Protein AF-A0A4V1KSI6-F1 (afdb_monomer)

Mean predicted aligned error: 8.06 Å

Secondary structure (DSSP, 8-state):
--HHHHHHHHHHHHHHHHHHHSSHHHHHHHHHHTTSB-TTS-BSS----

pLDDT: mean 80.07, std 12.43, range [42.41, 93.31]

Organism: NCBI:txid988

Sequence (49 aa):
MNKEEQKELLKAFKKYADKITASKKESEKFLIRTGIHTEKGKLTKQYAS

Foldseek 3Di:
DDPVVVVVVVVVVVVVVCQCPVDPVSVVVVCCVVQQAPPVRDGRDDPPD

Structure (mmCIF, N/CA/C/O backbone):
data_AF-A0A4V1KSI6-F1
#
_entry.id   AF-A0A4V1KSI6-F1
#
loop_
_atom_site.group_PDB
_atom_site.id
_atom_site.type_symbol
_atom_site.label_atom_id
_atom_site.label_alt_id
_atom_site.label_comp_id
_atom_site.label_asym_id
_atom_site.label_entity_id
_atom_site.label_seq_id
_atom_site.pdbx_PDB_ins_code
_atom_site.Cartn_x
_atom_site.Cartn_y
_atom_site.Cartn_z
_atom_site.occupancy
_atom_site.B_iso_or_equiv
_atom_site.auth_seq_id
_atom_site.auth_comp_id
_atom_site.auth_asym_id
_atom_site.auth_atom_id
_atom_site.pdbx_PDB_model_num
ATOM 1 N N . MET A 1 1 ? 5.374 -12.179 -22.768 1.00 60.31 1 MET A N 1
ATOM 2 C CA . MET A 1 1 ? 5.756 -10.928 -22.090 1.00 60.31 1 MET A CA 1
ATOM 3 C C . MET A 1 1 ? 7.234 -10.697 -22.344 1.00 60.31 1 MET A C 1
ATOM 5 O O . MET A 1 1 ? 8.050 -11.529 -21.954 1.00 60.31 1 MET A O 1
ATOM 9 N N . ASN A 1 2 ? 7.564 -9.660 -23.105 1.00 85.62 2 ASN A N 1
ATOM 10 C CA . ASN A 1 2 ? 8.939 -9.339 -23.485 1.00 85.62 2 ASN A CA 1
ATOM 11 C C . ASN A 1 2 ? 9.659 -8.597 -22.336 1.00 85.62 2 ASN A C 1
ATOM 13 O O . ASN A 1 2 ? 9.014 -8.031 -21.449 1.00 85.62 2 ASN A O 1
ATOM 17 N N . LYS A 1 3 ? 10.999 -8.579 -22.333 1.00 83.75 3 LYS A N 1
ATOM 18 C CA . LYS A 1 3 ? 11.809 -7.946 -21.267 1.00 83.75 3 LYS A CA 1
ATOM 19 C C . LYS A 1 3 ? 11.490 -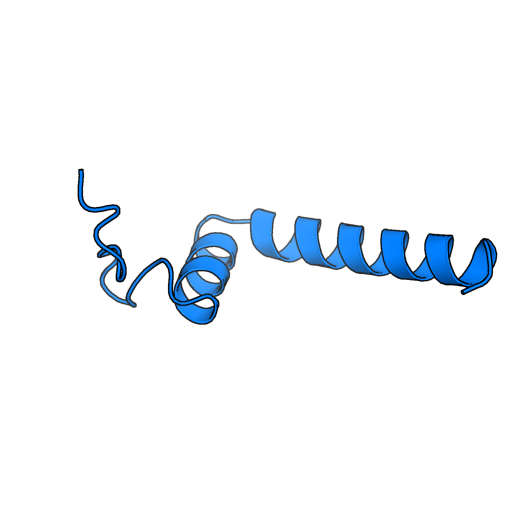6.457 -21.074 1.00 83.75 3 LYS A C 1
ATOM 21 O O . LYS A 1 3 ? 11.592 -5.949 -19.959 1.00 83.75 3 LYS A O 1
ATOM 26 N N . GLU A 1 4 ? 11.102 -5.764 -22.142 1.00 83.19 4 GLU A N 1
ATOM 27 C CA . GLU A 1 4 ? 10.709 -4.351 -22.087 1.00 83.19 4 GLU A CA 1
ATOM 28 C C . GLU A 1 4 ? 9.362 -4.150 -21.386 1.00 83.19 4 GLU A C 1
ATOM 30 O O . GLU A 1 4 ? 9.261 -3.329 -20.476 1.00 83.19 4 GLU A O 1
ATOM 35 N N . GLU A 1 5 ? 8.363 -4.976 -21.710 1.00 83.69 5 GLU A N 1
ATOM 36 C CA . GLU A 1 5 ? 7.057 -4.964 -21.038 1.00 83.69 5 GLU A CA 1
ATOM 37 C C . GLU A 1 5 ? 7.207 -5.260 -19.542 1.00 83.69 5 GLU A C 1
ATOM 39 O O . GLU A 1 5 ? 6.573 -4.622 -18.706 1.00 83.69 5 GLU A O 1
ATOM 44 N N . GLN A 1 6 ? 8.107 -6.180 -19.181 1.00 87.06 6 GLN A N 1
ATOM 45 C CA . GLN A 1 6 ? 8.414 -6.487 -17.785 1.00 87.06 6 GLN A CA 1
ATOM 46 C C . GLN A 1 6 ? 9.042 -5.307 -17.043 1.00 87.06 6 GLN A C 1
ATOM 48 O O . GLN A 1 6 ? 8.682 -5.052 -15.891 1.00 87.06 6 GLN A O 1
ATOM 53 N N . LYS A 1 7 ? 9.951 -4.565 -17.685 1.00 89.31 7 LYS A N 1
ATOM 54 C CA . LYS A 1 7 ? 10.550 -3.355 -17.103 1.00 89.31 7 LYS A CA 1
ATOM 55 C C . LYS A 1 7 ? 9.511 -2.266 -16.861 1.00 89.31 7 LYS A C 1
ATOM 57 O O . LYS A 1 7 ? 9.527 -1.655 -15.791 1.00 89.31 7 LYS A O 1
ATOM 62 N N . GLU A 1 8 ? 8.621 -2.030 -17.816 1.00 90.44 8 GLU A N 1
ATOM 63 C CA . GLU A 1 8 ? 7.572 -1.017 -17.673 1.00 90.44 8 GLU A CA 1
ATOM 64 C C . GLU A 1 8 ? 6.558 -1.405 -16.593 1.00 90.44 8 GLU A C 1
ATOM 66 O O . GLU A 1 8 ? 6.203 -0.577 -15.749 1.00 90.44 8 GLU A O 1
ATOM 71 N N . LEU A 1 9 ? 6.197 -2.687 -16.511 1.00 90.75 9 LEU A N 1
ATOM 72 C CA . LEU A 1 9 ? 5.306 -3.197 -15.470 1.00 90.75 9 LEU A CA 1
ATOM 73 C C . LEU A 1 9 ? 5.948 -3.100 -14.074 1.00 90.75 9 LEU A C 1
ATOM 75 O O . LEU A 1 9 ? 5.297 -2.666 -13.124 1.00 90.75 9 LEU A O 1
ATOM 79 N N . LEU A 1 10 ? 7.250 -3.385 -13.954 1.00 91.19 10 LEU A N 1
ATOM 80 C CA . LEU A 1 10 ? 8.021 -3.185 -12.719 1.00 91.19 10 LEU A CA 1
ATOM 81 C C . LEU A 1 10 ? 8.103 -1.713 -12.302 1.00 91.19 10 LEU A C 1
ATOM 83 O O . LEU A 1 10 ? 7.966 -1.406 -11.117 1.00 91.19 10 LEU A O 1
ATOM 87 N N . LYS A 1 11 ? 8.315 -0.788 -13.245 1.00 93.31 11 LYS A N 1
ATOM 88 C CA . LYS A 1 11 ? 8.314 0.656 -12.951 1.00 93.31 11 LYS A CA 1
ATOM 89 C C . LYS A 1 11 ? 6.942 1.129 -12.482 1.00 93.31 11 LYS A C 1
ATOM 91 O O . LYS A 1 11 ? 6.863 1.886 -11.514 1.00 93.31 11 LYS A O 1
ATOM 96 N N . ALA A 1 12 ? 5.877 0.695 -13.153 1.00 90.88 12 ALA A N 1
ATOM 97 C CA . ALA A 1 12 ? 4.509 1.025 -12.772 1.00 90.88 12 ALA A CA 1
ATOM 98 C C . ALA A 1 12 ? 4.182 0.484 -11.374 1.00 90.88 12 ALA A C 1
ATOM 100 O O . ALA A 1 12 ? 3.655 1.220 -10.539 1.00 90.88 12 ALA A O 1
ATOM 101 N N . PHE A 1 13 ? 4.582 -0.759 -11.091 1.00 88.75 13 PHE A N 1
ATOM 102 C CA . PHE A 1 13 ? 4.417 -1.369 -9.778 1.00 88.75 13 PHE A CA 1
ATOM 103 C C . PHE A 1 13 ? 5.190 -0.619 -8.691 1.00 88.75 13 PHE A C 1
ATOM 105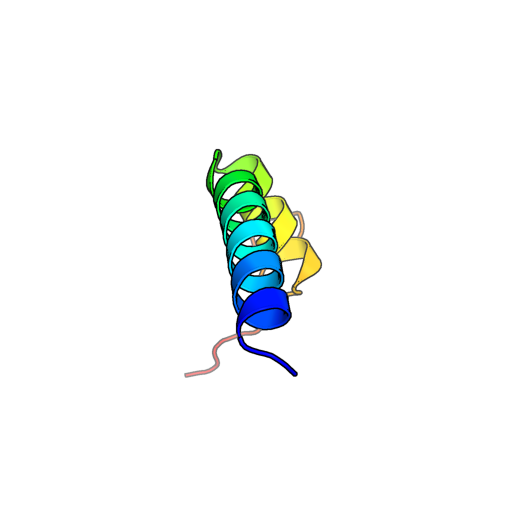 O O . PHE A 1 13 ? 4.611 -0.318 -7.655 1.00 88.75 13 PHE A O 1
ATOM 112 N N . LYS A 1 14 ? 6.453 -0.239 -8.930 1.00 92.56 14 LYS A N 1
ATOM 113 C CA . LYS A 1 14 ? 7.234 0.566 -7.973 1.00 92.56 14 LYS A CA 1
ATOM 114 C C . LYS A 1 14 ? 6.564 1.902 -7.666 1.00 92.56 14 LYS A C 1
ATOM 116 O O . LYS A 1 14 ? 6.342 2.207 -6.504 1.00 92.56 14 LYS A O 1
ATOM 121 N N . LYS A 1 15 ? 6.143 2.648 -8.694 1.00 92.25 15 LYS A N 1
ATOM 122 C CA . LYS A 1 15 ? 5.416 3.917 -8.501 1.00 92.25 15 LYS A CA 1
ATOM 123 C C . LYS A 1 15 ? 4.119 3.731 -7.716 1.00 92.25 15 LYS A C 1
ATOM 125 O O . LYS A 1 15 ? 3.728 4.612 -6.956 1.00 92.25 15 LYS A O 1
ATOM 130 N N . TYR A 1 16 ? 3.420 2.622 -7.942 1.00 87.69 16 TYR A N 1
ATOM 131 C CA . TYR A 1 16 ? 2.214 2.291 -7.198 1.00 87.69 16 TYR A CA 1
ATOM 132 C C . TYR A 1 16 ? 2.532 1.943 -5.738 1.00 87.69 16 TYR A C 1
ATOM 134 O O . TYR A 1 16 ? 1.888 2.489 -4.845 1.00 87.69 16 TYR A O 1
ATOM 142 N N . ALA A 1 17 ? 3.552 1.113 -5.503 1.00 87.88 17 ALA A N 1
ATOM 143 C CA . ALA A 1 17 ? 4.042 0.743 -4.179 1.00 87.88 17 ALA A CA 1
ATOM 144 C C . ALA A 1 17 ? 4.453 1.983 -3.371 1.00 87.88 17 ALA A C 1
ATOM 146 O O . ALA A 1 17 ? 3.943 2.183 -2.274 1.00 87.88 17 ALA A O 1
ATOM 147 N N . ASP A 1 18 ? 5.258 2.870 -3.961 1.00 92.06 18 ASP A N 1
ATOM 148 C CA . ASP A 1 18 ? 5.693 4.113 -3.319 1.00 92.06 18 ASP A CA 1
ATOM 149 C C . ASP A 1 18 ? 4.499 4.973 -2.890 1.00 92.06 18 ASP A C 1
ATOM 151 O O . ASP A 1 18 ? 4.487 5.516 -1.789 1.00 92.06 18 ASP A O 1
ATOM 155 N N . LYS A 1 19 ? 3.452 5.063 -3.725 1.00 88.50 19 LYS A N 1
ATOM 156 C CA . LYS A 1 19 ? 2.232 5.816 -3.395 1.00 88.50 19 LYS A CA 1
ATOM 157 C C . LYS A 1 19 ? 1.458 5.205 -2.233 1.00 88.50 19 LYS A C 1
ATOM 159 O O . LYS A 1 19 ? 1.001 5.951 -1.370 1.0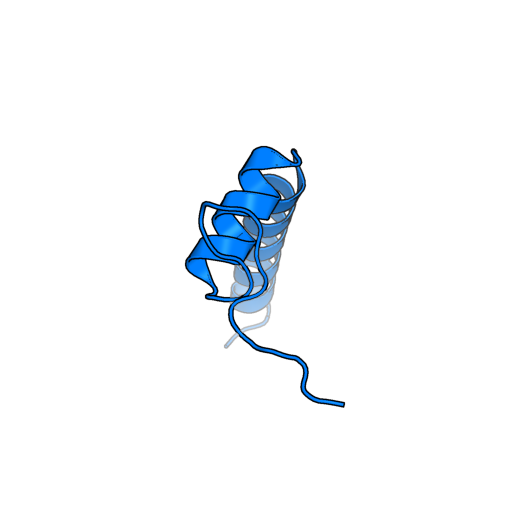0 88.50 19 LYS A O 1
ATOM 164 N N . ILE A 1 20 ? 1.293 3.882 -2.210 1.00 88.12 20 ILE A N 1
ATOM 165 C CA . ILE A 1 20 ? 0.543 3.226 -1.132 1.00 88.12 20 ILE A CA 1
ATOM 166 C C . ILE A 1 20 ? 1.327 3.221 0.181 1.00 88.12 20 ILE A C 1
ATOM 168 O O . ILE A 1 20 ? 0.699 3.276 1.226 1.00 88.12 20 ILE A O 1
ATOM 172 N N . THR A 1 21 ? 2.666 3.225 0.155 1.00 86.62 21 THR A N 1
ATOM 173 C CA . THR A 1 21 ? 3.499 3.258 1.372 1.00 86.62 21 THR A CA 1
ATOM 174 C C . THR A 1 21 ? 3.910 4.663 1.814 1.00 86.62 21 THR A C 1
ATOM 176 O O . THR A 1 21 ? 4.485 4.809 2.890 1.00 86.62 21 THR A O 1
ATOM 179 N N . ALA A 1 22 ? 3.627 5.704 1.022 1.00 89.31 22 ALA A N 1
ATOM 180 C CA . ALA A 1 22 ? 4.061 7.081 1.290 1.00 89.31 22 ALA A CA 1
ATOM 181 C C . ALA A 1 22 ? 3.529 7.660 2.608 1.00 89.31 22 ALA A C 1
ATOM 183 O O . ALA A 1 22 ? 4.131 8.568 3.179 1.00 89.31 22 ALA A O 1
ATOM 184 N N . SER A 1 23 ? 2.383 7.180 3.092 1.00 88.50 23 SER A N 1
ATOM 185 C CA . SER A 1 23 ? 1.833 7.626 4.368 1.00 88.50 23 SER A CA 1
ATOM 186 C C . SER A 1 23 ? 1.001 6.539 5.027 1.00 88.50 23 SER A C 1
ATOM 188 O O . SER A 1 23 ? 0.408 5.696 4.356 1.00 88.50 23 SER A O 1
ATOM 190 N N . LYS A 1 24 ? 0.876 6.620 6.355 1.00 84.88 24 LYS A N 1
ATOM 191 C CA . LYS A 1 24 ? 0.021 5.718 7.137 1.00 84.88 24 LYS A CA 1
ATOM 192 C C . LYS A 1 24 ? -1.414 5.660 6.594 1.00 84.88 24 LYS A C 1
ATOM 194 O O . LYS A 1 24 ? -1.986 4.580 6.529 1.00 84.88 24 LYS A O 1
ATOM 199 N N . LYS A 1 25 ? -1.965 6.799 6.156 1.00 86.00 25 LYS A N 1
ATOM 200 C CA . LYS A 1 25 ? -3.331 6.905 5.620 1.00 86.00 25 LYS A CA 1
ATOM 201 C C . LYS A 1 25 ? -3.496 6.181 4.282 1.00 86.00 25 LYS A C 1
ATOM 203 O O . LYS A 1 25 ? -4.507 5.518 4.071 1.00 86.00 25 LYS A O 1
ATOM 208 N N . GLU A 1 26 ? -2.525 6.304 3.380 1.00 85.75 26 GLU A N 1
ATOM 209 C CA . GLU A 1 26 ? -2.573 5.602 2.090 1.00 85.75 26 GLU A CA 1
ATOM 210 C C . GLU A 1 26 ? -2.359 4.093 2.268 1.00 85.75 26 GLU A C 1
ATOM 212 O O . GLU A 1 26 ? -3.097 3.302 1.674 1.00 85.75 26 GLU A O 1
ATOM 217 N N . SER A 1 27 ? -1.463 3.693 3.177 1.00 85.56 27 SER A N 1
ATOM 218 C CA . SER A 1 27 ? -1.290 2.287 3.558 1.00 85.56 27 SER A CA 1
ATOM 219 C C . SER A 1 27 ? -2.584 1.715 4.134 1.00 85.56 27 SER A C 1
ATOM 221 O O . SER A 1 27 ? -3.010 0.630 3.755 1.00 85.56 27 SER A O 1
ATOM 223 N N . GLU A 1 28 ? -3.260 2.455 5.013 1.00 85.44 28 GLU A N 1
ATOM 224 C CA . GLU A 1 28 ? -4.511 2.021 5.634 1.00 85.44 28 GLU A CA 1
ATOM 225 C C . GLU A 1 28 ? -5.643 1.866 4.611 1.00 85.44 28 GLU A C 1
ATOM 227 O O . GLU A 1 28 ? -6.322 0.841 4.609 1.00 85.44 28 GLU A O 1
ATOM 232 N N . LYS A 1 29 ? -5.788 2.801 3.661 1.00 86.25 29 LYS A N 1
ATOM 233 C CA . LYS A 1 29 ? -6.732 2.648 2.538 1.00 86.25 29 LYS A CA 1
ATOM 234 C C . LYS A 1 29 ? -6.443 1.400 1.709 1.00 86.25 29 LYS A C 1
ATOM 236 O O . LYS A 1 29 ? -7.378 0.717 1.292 1.00 86.25 29 LYS A O 1
ATOM 241 N N . PHE A 1 30 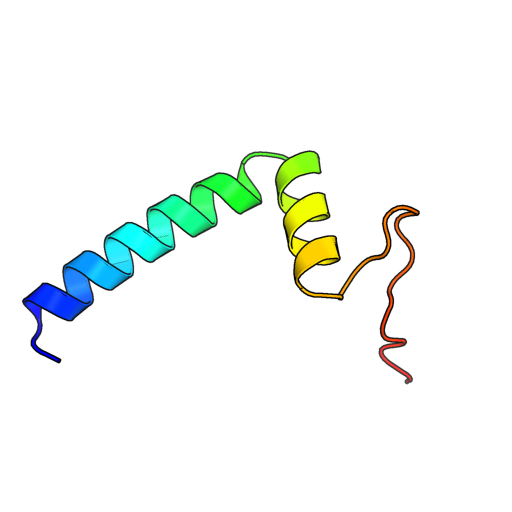? -5.170 1.102 1.450 1.00 86.88 30 PHE A N 1
ATOM 242 C CA . PHE A 1 30 ? -4.779 -0.108 0.733 1.00 86.88 30 PHE A CA 1
ATOM 243 C C . PHE A 1 30 ? -5.156 -1.373 1.517 1.00 86.88 30 PHE A C 1
ATOM 245 O O . PHE A 1 30 ? -5.758 -2.287 0.951 1.00 86.88 30 PHE A O 1
ATOM 252 N N . LEU A 1 31 ? -4.874 -1.408 2.821 1.00 84.94 31 LEU A N 1
ATOM 253 C CA . LEU A 1 31 ? -5.236 -2.527 3.697 1.00 84.94 31 LEU A CA 1
ATOM 254 C C . LEU A 1 31 ? -6.757 -2.710 3.800 1.00 84.94 31 LEU A C 1
ATOM 256 O O . LEU A 1 31 ? -7.233 -3.842 3.837 1.00 84.94 31 LEU A O 1
ATOM 260 N N . ILE A 1 32 ? -7.531 -1.623 3.779 1.00 84.94 32 ILE A N 1
ATOM 261 C CA . ILE A 1 32 ? -8.998 -1.688 3.737 1.00 84.94 32 ILE A CA 1
ATOM 262 C C . ILE A 1 32 ? -9.483 -2.227 2.391 1.00 84.94 32 ILE A C 1
ATOM 264 O O . ILE A 1 32 ? -10.265 -3.173 2.342 1.00 84.94 32 ILE A O 1
ATOM 268 N N . ARG A 1 33 ? -8.973 -1.681 1.281 1.00 83.12 33 ARG A N 1
ATOM 269 C CA . ARG A 1 33 ? -9.344 -2.103 -0.080 1.00 83.12 33 ARG A CA 1
ATOM 270 C C . ARG A 1 33 ? -9.036 -3.576 -0.344 1.00 83.12 33 ARG A C 1
ATOM 272 O O . ARG A 1 33 ? -9.783 -4.238 -1.056 1.00 83.12 33 ARG A O 1
ATOM 279 N N . THR A 1 34 ? -7.927 -4.075 0.192 1.00 82.62 34 THR A N 1
ATOM 280 C CA . THR A 1 34 ? -7.524 -5.485 0.071 1.00 82.62 34 THR A CA 1
ATOM 281 C C . THR A 1 34 ? -8.262 -6.400 1.046 1.00 82.62 34 THR A C 1
ATOM 283 O O . THR A 1 34 ? -8.070 -7.614 1.003 1.00 82.62 34 THR A O 1
ATOM 286 N N . GLY A 1 35 ? -9.123 -5.842 1.903 1.00 76.38 35 GLY A N 1
ATOM 287 C CA . GLY A 1 35 ? -9.883 -6.605 2.880 1.00 76.38 35 GLY A CA 1
ATOM 288 C C . GLY A 1 35 ? -8.987 -7.237 3.938 1.00 76.38 35 GLY A C 1
ATOM 289 O O . GLY A 1 35 ? -9.284 -8.348 4.373 1.00 76.38 35 GLY A O 1
ATOM 290 N N . ILE A 1 36 ? -7.901 -6.555 4.325 1.00 79.94 36 ILE A N 1
ATOM 291 C CA . ILE A 1 36 ? -7.042 -6.886 5.474 1.00 79.94 36 ILE A CA 1
ATOM 292 C C . ILE A 1 36 ? -7.513 -6.110 6.713 1.00 79.94 36 ILE A C 1
ATOM 294 O O . ILE A 1 36 ? -7.588 -6.682 7.798 1.00 79.94 36 ILE A O 1
ATOM 298 N N . HIS A 1 37 ? -7.862 -4.827 6.558 1.00 73.94 37 HIS A N 1
ATOM 299 C CA . HIS A 1 37 ? -8.406 -3.959 7.610 1.00 73.94 37 HIS A CA 1
ATOM 300 C C . HIS A 1 37 ? -9.858 -3.551 7.311 1.00 73.94 37 HIS A C 1
ATOM 302 O O . HIS A 1 37 ? -10.313 -3.545 6.174 1.00 73.94 37 HIS A O 1
ATOM 308 N N . THR A 1 38 ? -10.590 -3.160 8.348 1.00 74.00 38 THR A N 1
ATOM 309 C CA . THR A 1 38 ? -11.854 -2.415 8.251 1.00 74.00 38 THR A CA 1
ATOM 310 C C . THR A 1 38 ? -11.590 -0.918 8.416 1.00 74.00 38 THR A C 1
ATOM 312 O O . THR A 1 38 ? -10.562 -0.532 8.966 1.00 74.00 38 THR A O 1
ATOM 315 N N . GLU A 1 39 ? -12.542 -0.060 8.034 1.00 71.62 39 GLU A N 1
ATOM 316 C CA . GLU A 1 39 ? -12.463 1.401 8.252 1.00 71.62 39 GLU A CA 1
ATOM 317 C C . GLU A 1 39 ? -12.277 1.803 9.726 1.00 71.62 39 GLU A C 1
ATOM 319 O O . GLU A 1 39 ? -11.863 2.917 10.028 1.00 71.62 39 GLU A O 1
ATOM 324 N N . LYS A 1 40 ? -12.559 0.884 10.657 1.00 71.25 40 LYS A N 1
ATOM 325 C CA . LYS A 1 40 ? -12.361 1.059 12.102 1.00 71.25 40 LYS A CA 1
ATOM 326 C C . LYS A 1 40 ? -10.996 0.550 12.593 1.00 71.25 40 LYS A C 1
ATOM 328 O O . LYS A 1 40 ? -10.801 0.429 13.799 1.00 71.25 40 LYS A O 1
ATOM 333 N N . GLY A 1 41 ? -10.090 0.174 11.688 1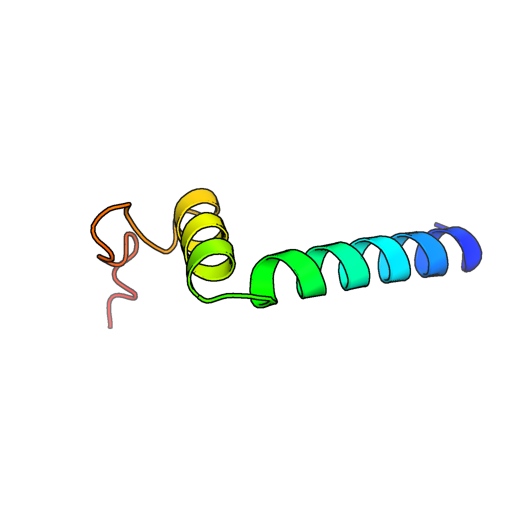.00 64.25 41 GLY A N 1
ATOM 334 C CA . GLY A 1 41 ? -8.765 -0.368 12.008 1.00 64.25 41 GLY A CA 1
ATOM 335 C C . GLY A 1 41 ? -8.764 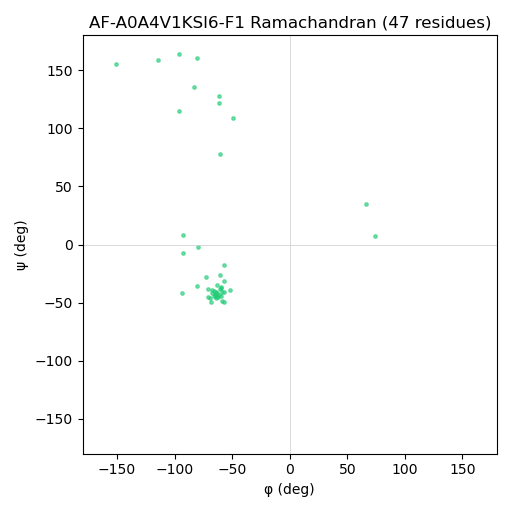-1.810 12.533 1.00 64.25 41 GLY A C 1
ATOM 336 O O . GLY A 1 41 ? -7.721 -2.304 12.952 1.00 64.25 41 GLY A O 1
ATOM 337 N N . LYS A 1 42 ? -9.908 -2.512 12.526 1.00 68.25 42 LYS A N 1
ATOM 338 C CA . LYS A 1 42 ? -9.976 -3.932 12.922 1.00 68.25 42 LYS A CA 1
ATOM 339 C C . LYS A 1 42 ? -9.593 -4.830 11.749 1.00 68.25 42 LYS A C 1
ATOM 341 O O . LYS A 1 42 ? -10.098 -4.610 10.650 1.00 68.25 42 LYS A O 1
ATOM 346 N N . LEU A 1 43 ? -8.761 -5.842 11.989 1.00 68.88 43 LEU A N 1
ATOM 347 C CA . LEU A 1 43 ? -8.424 -6.880 11.010 1.00 68.88 43 LEU A CA 1
ATOM 348 C C . LEU A 1 43 ? -9.691 -7.661 10.606 1.00 68.88 43 LEU A C 1
ATOM 350 O O . LEU A 1 43 ? -10.442 -8.113 11.468 1.00 68.88 43 LEU A O 1
ATOM 354 N N . THR A 1 44 ? -9.950 -7.786 9.305 1.00 64.31 44 THR A N 1
ATOM 355 C CA . THR A 1 44 ? -11.132 -8.468 8.720 1.00 64.31 44 THR A CA 1
ATOM 356 C C . THR A 1 44 ? -10.977 -9.980 8.678 1.00 6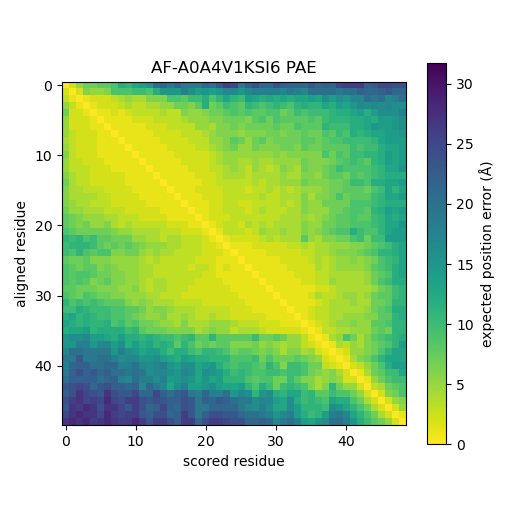4.31 44 THR A C 1
ATOM 358 O O . THR A 1 44 ? -11.948 -10.706 8.873 1.00 64.31 44 THR A O 1
ATOM 361 N N . LYS A 1 45 ? -9.760 -10.470 8.442 1.00 59.28 45 LYS A N 1
ATOM 362 C CA . LYS A 1 45 ? -9.414 -11.860 8.708 1.00 59.28 45 LYS A CA 1
ATOM 363 C C . LYS A 1 45 ? -8.757 -11.902 10.071 1.00 59.28 45 LYS A C 1
ATOM 365 O O . LYS A 1 45 ? -7.662 -11.375 10.256 1.00 59.28 45 LYS A O 1
ATOM 370 N N . GLN A 1 46 ? -9.417 -12.572 11.012 1.00 59.84 46 GLN A N 1
ATOM 371 C CA . GLN A 1 46 ? -8.666 -13.313 12.008 1.00 59.84 46 GLN A CA 1
ATOM 372 C C . GLN A 1 46 ? -7.657 -14.135 11.199 1.00 59.84 46 GLN A C 1
ATOM 374 O O . GLN A 1 46 ? -8.042 -15.058 10.482 1.00 59.84 46 GLN A O 1
ATOM 379 N N . TYR A 1 47 ? -6.375 -13.775 11.258 1.00 54.62 47 TYR A N 1
ATOM 380 C CA . TYR A 1 47 ? -5.332 -14.787 11.200 1.00 54.62 47 TYR A CA 1
ATOM 381 C C . TYR A 1 47 ? -5.614 -15.662 12.422 1.00 54.62 47 TYR A C 1
ATOM 383 O O . TYR A 1 47 ? -5.107 -15.405 13.510 1.00 54.62 47 TYR A O 1
ATOM 391 N N . ALA A 1 48 ? -6.613 -16.537 12.287 1.00 42.41 48 ALA A N 1
ATOM 3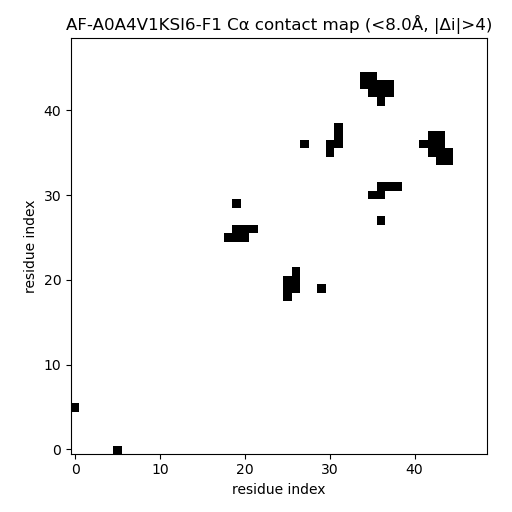92 C CA . ALA A 1 48 ? -6.994 -17.471 13.315 1.00 42.41 48 ALA A CA 1
ATOM 393 C C . ALA A 1 48 ? -5.758 -18.339 13.520 1.00 42.41 48 ALA A C 1
ATOM 395 O O . ALA A 1 48 ? -5.204 -18.865 12.552 1.00 42.41 48 ALA A O 1
ATOM 396 N N . SER A 1 49 ? -5.295 -18.310 14.766 1.00 46.12 49 SER A N 1
ATOM 397 C CA . SER A 1 49 ? -4.198 -19.101 15.307 1.00 46.12 49 SER A CA 1
ATOM 398 C C . SER A 1 49 ? -4.286 -20.570 14.916 1.00 46.12 49 SER A C 1
ATOM 400 O O . SER A 1 49 ? -5.415 -21.076 14.740 1.00 46.12 49 SER A O 1
#

Radius of gyration: 14.79 Å; Cα contacts (8 Å, |Δi|>4): 24; chains: 1; bounding box: 24×27×39 Å

Solvent-accessible surface area (backbone atoms only — not comparable to full-atom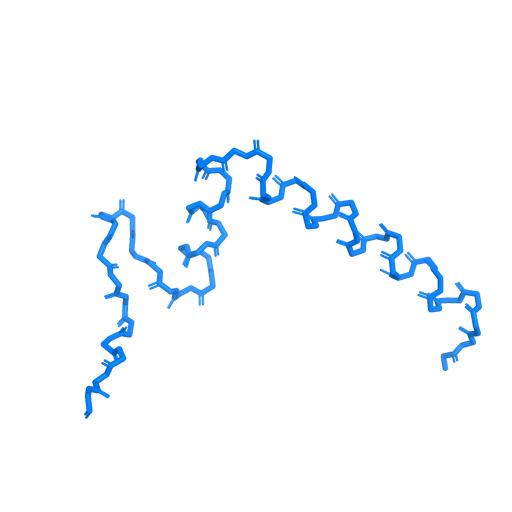 values): 2901 Å² total; per-residue (Å²): 134,54,76,65,58,51,50,53,51,51,52,54,48,48,59,49,50,52,55,35,65,70,38,75,68,40,36,47,53,49,34,32,75,72,54,46,27,40,100,84,72,45,62,65,55,72,81,69,128